Protein 7NCV (pdb70)

B-factor: mean 26.95, std 10.41, range [12.87, 90.5]

Nearest PDB structures (foldseek):
  3uiw-assembly1_A  TM=9.287E-01  e=3.957E-09  Danio rerio
  5kqa-assembly1_A  TM=9.274E-01  e=6.378E-09  Polygonaceae
  5gtx-assembly2_B  TM=9.300E-01  e=1.759E-08  Polygonaceae
  2ht9-assembly1_B  TM=8.956E-01  e=9.685E-09  Homo sapiens
  2e7p-assembly1_B  TM=9.115E-01  e=1.187E-07  Populus tremula x Populus tremuloides

Solvent-accessible surface area: 5650 Å² total

Structure (mmCIF, N/CA/C/O backbone):
data_7NCV
#
_entry.id   7NCV
#
_cell.length_a   45.648
_cell.length_b   45.648
_cell.length_c   104.667
_cell.angle_alpha   90.000
_cell.angle_beta   90.000
_cell.angle_gamma   120.000
#
_symmetry.space_group_name_H-M   'P 32 2 1'
#
loop_
_entity.id
_entity.type
_entity.pdbx_description
1 polymer 'Glutaredoxin, CPYC type'
2 non-polymer 'ACETATE ION'
3 non-polymer 'SODIUM ION'
4 water water
#
loop_
_atom_site.group_PDB
_atom_site.id
_atom_site.type_symbol
_atom_site.label_atom_id
_atom_site.label_alt_id
_atom_site.label_comp_id
_atom_site.label_asym_id
_atom_site.label_entity_id
_atom_site.label_seq_id
_atom_site.pdbx_PDB_ins_code
_atom_site.Cartn_x
_atom_site.Cartn_y
_atom_site.Cartn_z
_atom_site.occupancy
_atom_site.B_iso_or_equiv
_atom_site.auth_seq_id
_atom_site.auth_comp_id
_atom_site.auth_asym_id
_atom_site.auth_atom_id
_atom_site.pdbx_PDB_model_num
ATOM 1 N N . MET A 1 1 ? -9.07157 2.71124 -5.53163 1.000 43.08724 1 MET A N 1
ATOM 2 C CA . MET A 1 1 ? -9.34343 1.72747 -4.46428 1.000 54.52648 1 MET A CA 1
ATOM 3 C C . MET A 1 1 ? -9.84173 2.36453 -3.13533 1.000 67.97849 1 MET A C 1
ATOM 4 O O . MET A 1 1 ? -9.33417 2.07149 -2.05153 1.000 64.04087 1 MET A O 1
ATOM 9 N N . GLY A 1 2 ? -10.86961 3.20520 -3.23281 1.000 44.43594 2 GLY A N 1
ATOM 10 C CA . GLY A 1 2 ? -11.46826 3.86787 -2.08751 1.000 45.24015 2 GLY A CA 1
ATOM 11 C C . GLY A 1 2 ? -12.61119 3.07732 -1.47829 1.000 37.03397 2 GLY A C 1
ATOM 12 O O . GLY A 1 2 ? -12.75437 1.87137 -1.68855 1.000 41.26346 2 GLY A O 1
ATOM 13 N N . LYS A 1 3 ? -13.44239 3.77382 -0.69448 1.000 42.22408 3 LYS A N 1
ATOM 14 C CA . LYS A 1 3 ? -14.47687 3.07243 0.06539 1.000 37.59161 3 LYS A CA 1
ATOM 15 C C . LYS A 1 3 ? -15.57224 2.51293 -0.83817 1.000 36.11168 3 LYS A C 1
ATOM 16 O O . LYS A 1 3 ? -16.06478 1.39765 -0.61205 1.000 32.78177 3 LYS A O 1
ATOM 22 N N . ALA A 1 4 ? -15.99482 3.27541 -1.84651 1.000 36.96603 4 ALA A N 1
ATOM 23 C CA . ALA A 1 4 ? -17.04790 2.76970 -2.71526 1.000 38.85026 4 ALA A CA 1
ATOM 24 C C . ALA A 1 4 ? -16.59913 1.50072 -3.42418 1.000 38.24836 4 ALA A C 1
ATOM 25 O O . ALA A 1 4 ? -17.37482 0.54467 -3.57330 1.000 32.12729 4 ALA A O 1
ATOM 27 N N . GLU A 1 5 ? -15.33543 1.46835 -3.84563 1.000 31.20517 5 GLU A N 1
ATOM 28 C CA . GLU A 1 5 ? -14.79726 0.28932 -4.51439 1.000 38.33976 5 GLU A CA 1
ATOM 29 C C . GLU A 1 5 ? -14.70925 -0.88154 -3.55248 1.000 31.13825 5 GLU A C 1
ATOM 30 O O . GLU A 1 5 ? -14.96325 -2.03499 -3.93634 1.000 27.96571 5 GLU A O 1
ATOM 36 N N . ALA A 1 6 ? -14.30528 -0.61061 -2.29899 1.000 28.23040 6 ALA A N 1
ATOM 37 C CA . ALA A 1 6 ? -14.21427 -1.65394 -1.29557 1.000 24.81837 6 ALA A CA 1
ATOM 38 C C . ALA A 1 6 ? -15.57771 -2.24741 -1.00603 1.000 24.56795 6 ALA A C 1
ATOM 39 O O . ALA A 1 6 ? -15.70618 -3.47551 -0.85108 1.000 24.49377 6 ALA A O 1
ATOM 41 N N . ILE A 1 7 ? -16.61647 -1.40053 -0.90669 1.000 26.56556 7 ILE A N 1
ATOM 42 C CA . ILE A 1 7 ? -17.95900 -1.94127 -0.70325 1.000 24.72133 7 ILE A CA 1
ATOM 43 C C . ILE A 1 7 ? -18.32105 -2.87786 -1.85202 1.000 25.38311 7 ILE A C 1
ATOM 44 O O . ILE A 1 7 ? -18.78576 -4.00995 -1.64376 1.000 26.17535 7 ILE A O 1
ATOM 49 N N . ASN A 1 8 ? -18.05778 -2.43566 -3.08392 1.000 26.80913 8 ASN A N 1
ATOM 50 C CA . ASN A 1 8 ? -18.31929 -3.27619 -4.26359 1.000 28.50251 8 ASN A CA 1
ATOM 51 C C . ASN A 1 8 ? -17.58207 -4.61251 -4.14262 1.000 29.04521 8 ASN A C 1
ATOM 52 O O . ASN A 1 8 ? -18.15941 -5.69042 -4.36526 1.000 26.97100 8 ASN A O 1
ATOM 57 N N . GLU A 1 9 ? -16.29276 -4.55747 -3.81313 1.000 24.02228 9 GLU A N 1
ATOM 58 C CA . GLU A 1 9 ? -15.48923 -5.77620 -3.76125 1.000 23.59010 9 GLU A CA 1
ATOM 59 C C . GLU A 1 9 ? -16.04094 -6.74736 -2.72814 1.000 23.44604 9 GLU A C 1
ATOM 60 O O . GLU A 1 9 ? -16.16499 -7.95664 -2.99519 1.000 22.03576 9 GLU A O 1
ATOM 66 N N . ILE A 1 10 ? -16.32589 -6.24845 -1.51766 1.000 21.42847 10 ILE A N 1
ATOM 67 C CA . ILE A 1 10 ? -16.80904 -7.10635 -0.42782 1.000 20.86370 10 ILE A CA 1
ATOM 68 C C . ILE A 1 10 ? -18.17897 -7.66947 -0.77887 1.000 24.02720 10 ILE A C 1
ATOM 69 O O . ILE A 1 10 ? -18.43444 -8.86564 -0.59152 1.000 21.28948 10 ILE A O 1
ATOM 74 N N . GLN A 1 11 ? -19.07726 -6.83693 -1.30738 1.000 24.50530 11 GLN A N 1
ATOM 75 C CA . GLN A 1 11 ? -20.39174 -7.37905 -1.59772 1.000 22.41986 11 GLN A CA 1
ATOM 76 C C . GLN A 1 11 ? -20.30498 -8.49308 -2.63524 1.000 26.17318 11 GLN A C 1
ATOM 77 O O . GLN A 1 11 ? -20.97031 -9.52658 -2.49743 1.000 24.70664 11 GLN A O 1
ATOM 83 N N . LYS A 1 12 ? -19.47841 -8.30725 -3.68377 1.000 22.79770 12 LYS A N 1
ATOM 84 C CA . LYS A 1 12 ? -19.33411 -9.33451 -4.72165 1.000 23.42094 12 LYS A CA 1
ATOM 85 C C . LYS A 1 12 ? -18.70782 -10.60500 -4.13845 1.000 23.29454 12 LYS A C 1
ATOM 86 O O . LYS A 1 12 ? -19.12894 -11.72670 -4.47164 1.000 23.57457 12 LYS A O 1
ATOM 92 N N . ALA A 1 13 ? -17.68115 -10.45717 -3.28582 1.000 19.50586 13 ALA A N 1
ATOM 93 C CA . ALA A 1 13 ? -17.03500 -11.64631 -2.73829 1.000 20.53731 13 ALA A CA 1
ATOM 94 C C . ALA A 1 13 ? -17.97391 -12.38218 -1.79943 1.000 20.36854 13 ALA A C 1
ATOM 95 O O . ALA A 1 13 ? -17.99892 -13.62535 -1.77483 1.000 21.06177 13 ALA A O 1
ATOM 97 N N . VAL A 1 14 ? -18.73590 -11.63796 -0.97856 1.000 19.19020 14 VAL A N 1
ATOM 98 C CA . VAL A 1 14 ? -19.66986 -12.27669 -0.05521 1.000 19.11775 14 VAL A CA 1
ATOM 99 C C . VAL A 1 14 ? -20.76493 -13.01626 -0.82425 1.000 21.64107 14 VAL A C 1
ATOM 100 O O . VAL A 1 14 ? -21.19764 -14.10515 -0.41808 1.000 22.40541 14 VAL A O 1
ATOM 104 N N . ALA A 1 15 ? -21.24323 -12.43787 -1.93787 1.000 20.56040 15 ALA A N 1
ATOM 105 C CA . ALA A 1 15 ? -22.28685 -13.11455 -2.71186 1.000 22.84552 15 ALA A CA 1
ATOM 106 C C . ALA A 1 15 ? -21.76191 -14.33528 -3.45656 1.000 24.62449 15 ALA A C 1
ATOM 107 O O . ALA A 1 15 ? -22.56795 -15.18614 -3.86586 1.000 32.59601 15 ALA A O 1
ATOM 109 N N . SER A 1 16 ? -20.46957 -14.42077 -3.71447 1.000 19.69691 16 SER A N 1
ATOM 110 C CA . SER A 1 16 ? -19.95451 -15.47798 -4.57987 1.000 21.33017 16 SER A CA 1
ATOM 111 C C . SER A 1 16 ? -19.15371 -16.53979 -3.83955 1.000 19.88898 16 SER A C 1
ATOM 112 O O . SER A 1 16 ? -18.60239 -17.45104 -4.47807 1.000 24.82992 16 SER A O 1
ATOM 115 N N . ASN A 1 17 ? -19.03973 -16.45856 -2.52320 1.000 18.93867 17 ASN A N 1
ATOM 116 C CA . ASN A 1 17 ? -18.31993 -17.45010 -1.71630 1.000 18.65479 17 ASN A CA 1
ATOM 117 C C . ASN A 1 17 ? -19.28235 -18.00428 -0.69895 1.000 18.29335 17 ASN A C 1
ATOM 118 O O . ASN A 1 17 ? -20.01357 -17.24013 -0.05017 1.000 20.40756 17 ASN A O 1
ATOM 123 N N . LYS A 1 18 ? -19.30052 -19.32929 -0.53766 1.000 17.23482 18 LYS A N 1
ATOM 124 C CA . LYS A 1 18 ? -20.18035 -19.87148 0.50208 1.000 17.96069 18 LYS A CA 1
ATOM 125 C C . LYS A 1 18 ? -19.77665 -19.40388 1.89237 1.000 16.31086 18 LYS A C 1
ATOM 126 O O . LYS A 1 18 ? -20.65603 -19.15743 2.72316 1.000 18.11276 18 LYS A O 1
ATOM 132 N N . VAL A 1 19 ? -18.48614 -19.29668 2.15716 1.000 16.26619 19 VAL A N 1
ATOM 133 C CA . VAL A 1 19 ? -17.98078 -18.87261 3.47091 1.000 15.06628 19 VAL A CA 1
ATOM 134 C C . VAL A 1 19 ? -16.78071 -17.97026 3.20310 1.000 16.95665 19 VAL A C 1
ATOM 135 O O . VAL A 1 19 ? -15.88834 -18.36212 2.42048 1.000 17.57824 19 VAL A O 1
ATOM 139 N N . ILE A 1 20 ? -16.78148 -16.76870 3.77352 1.000 15.76610 20 ILE A N 1
ATOM 140 C CA . ILE A 1 20 ? -15.64014 -15.87524 3.58856 1.000 14.42201 20 ILE A CA 1
ATOM 141 C C . ILE A 1 20 ? -15.43143 -15.12949 4.91480 1.000 15.56580 20 ILE A C 1
ATOM 142 O O . ILE A 1 20 ? -16.39210 -14.72155 5.58925 1.000 17.24651 20 ILE A O 1
ATOM 147 N N . VAL A 1 21 ? -14.17473 -14.95374 5.29128 1.000 14.78245 21 VAL A N 1
ATOM 148 C CA . VAL A 1 21 ? -13.78884 -14.29157 6.53455 1.000 14.18921 21 VAL A CA 1
ATOM 149 C C . VAL A 1 21 ? -12.84877 -13.16364 6.14717 1.000 15.43036 21 VAL A C 1
ATOM 150 O O . VAL A 1 21 ? -11.81449 -13.42235 5.50343 1.000 17.40604 21 VAL A O 1
ATOM 154 N N . TYR A 1 22 ? -13.16168 -11.93071 6.55504 1.000 15.02466 22 TYR A N 1
ATOM 155 C CA . TYR A 1 22 ? -12.23495 -10.82065 6.47687 1.000 16.13809 22 TYR A CA 1
ATOM 156 C C . TYR A 1 22 ? -11.46316 -10.78814 7.78246 1.000 16.64245 22 TYR A C 1
ATOM 157 O O . TYR A 1 22 ? -12.06317 -10.87021 8.87002 1.000 17.86012 22 TYR A O 1
ATOM 166 N N . SER A 1 23 ? -10.13412 -10.73184 7.67445 1.000 15.94062 23 SER A N 1
ATOM 167 C CA . SER A 1 23 ? -9.25686 -11.05463 8.80410 1.000 15.44629 23 SER A CA 1
ATOM 168 C C . SER A 1 23 ? -8.00648 -10.19710 8.75282 1.000 19.19468 23 SER A C 1
ATOM 169 O O . SER A 1 23 ? -7.77937 -9.44190 7.79116 1.000 18.02362 23 SER A O 1
ATOM 172 N N . LYS A 1 24 ? -7.20155 -10.27177 9.81464 1.000 18.03545 24 LYS A N 1
ATOM 173 C CA . LYS A 1 24 ? -5.79527 -9.88000 9.74822 1.000 18.98470 24 LYS A CA 1
ATOM 174 C C . LYS A 1 24 ? -4.98240 -11.01752 10.36599 1.000 19.99246 24 LYS A C 1
ATOM 175 O O . LYS A 1 24 ? -5.49955 -11.79085 11.19814 1.000 19.05280 24 LYS A O 1
ATOM 181 N N . THR A 1 25 ? -3.72651 -11.15811 9.91648 1.000 19.18127 25 THR A N 1
ATOM 182 C CA . THR A 1 25 ? -2.87269 -12.27107 10.36901 1.000 19.84259 25 THR A CA 1
ATOM 183 C C . THR A 1 25 ? -2.70784 -12.26857 11.89170 1.000 21.15046 25 THR A C 1
ATOM 184 O O . THR A 1 25 ? -2.86826 -13.31489 12.52992 1.000 20.16763 25 THR A O 1
ATOM 188 N N . TYR A 1 26 ? -2.37964 -11.09534 12.48137 1.000 18.53611 26 TYR A N 1
ATOM 189 C CA . TYR A 1 26 ? -2.12567 -10.96286 13.93810 1.000 16.99770 26 TYR A CA 1
ATOM 190 C C . TYR A 1 26 ? -3.44048 -10.50679 14.55668 1.000 21.01088 26 TYR A C 1
ATOM 191 O O . TYR A 1 26 ? -3.73739 -9.30867 14.64790 1.000 22.30532 26 TYR A O 1
ATOM 200 N N . CYS A 1 27 ? -4.24267 -11.48491 15.00359 1.000 19.42352 27 CYS A N 1
ATOM 201 C CA . CYS A 1 27 ? -5.58613 -11.18242 15.49372 1.000 19.79819 27 CYS A CA 1
ATOM 202 C C . CYS A 1 27 ? -6.13139 -12.41230 16.20488 1.000 19.31757 27 CYS A C 1
ATOM 203 O O . CYS A 1 27 ? -6.53967 -13.38649 15.56283 1.000 19.15186 27 CYS A O 1
ATOM 206 N N . PRO A 1 28 ? -6.14273 -12.43984 17.52910 1.000 18.00685 28 PRO A N 1
ATOM 207 C CA . PRO A 1 28 ? -6.64049 -13.65297 18.19209 1.000 18.31207 28 PRO A CA 1
ATOM 208 C C . PRO A 1 28 ? -8.12041 -13.88780 17.98566 1.000 19.34639 28 PRO A C 1
ATOM 209 O O . PRO A 1 28 ? -8.55463 -15.04550 18.02278 1.000 20.87646 28 PRO A O 1
ATOM 213 N N . TYR A 1 29 ? -8.91599 -12.84169 17.73111 1.000 18.31489 29 TYR A N 1
ATOM 214 C CA . TYR A 1 29 ? -10.31697 -13.11939 17.46075 1.000 17.70439 29 TYR A CA 1
ATOM 215 C C . TYR A 1 29 ? -10.50036 -13.69411 16.05354 1.000 19.16177 29 TYR A C 1
ATOM 216 O O . TYR A 1 29 ? -11.41329 -14.50765 15.83827 1.000 18.17864 29 TYR A O 1
ATOM 225 N N . CYS A 1 30 ? -9.62556 -13.33194 15.11915 1.000 18.24125 30 CYS A N 1
ATOM 226 C CA . CYS A 1 30 ? -9.66052 -13.95005 13.78433 1.000 17.30786 30 CYS A CA 1
ATOM 227 C C . CYS A 1 30 ? -9.32832 -15.42848 13.90371 1.000 18.48645 30 CYS A C 1
ATOM 228 O O . CYS A 1 30 ? -9.97236 -16.28369 13.28037 1.000 17.07023 30 CYS A O 1
ATOM 231 N N . VAL A 1 31 ? -8.34846 -15.76529 14.76079 1.000 17.23547 31 VAL A N 1
ATOM 232 C CA . VAL A 1 31 ? -8.00778 -17.16029 14.96712 1.000 18.53512 31 VAL A CA 1
ATOM 233 C C . VAL A 1 31 ? -9.18852 -17.89901 15.58232 1.000 18.77238 31 VAL A C 1
ATOM 234 O O . VAL A 1 31 ? -9.46813 -19.03673 15.22125 1.000 18.26984 31 VAL A O 1
ATOM 238 N N . LYS A 1 32 ? -9.89334 -17.27949 16.53828 1.000 17.40543 32 LYS A N 1
ATOM 239 C CA . LYS A 1 32 ? -11.05058 -17.94145 17.13212 1.000 19.58412 32 LYS A CA 1
ATOM 240 C C . LYS A 1 32 ? -12.06762 -18.28295 16.05783 1.000 18.86931 32 LYS A C 1
ATOM 241 O O . LYS A 1 32 ? -12.61257 -19.39556 16.05041 1.000 19.14823 32 LYS A O 1
ATOM 247 N N . ALA A 1 33 ? -12.30209 -17.35852 15.11574 1.000 16.35432 33 ALA A N 1
ATOM 248 C CA . ALA A 1 33 ? -13.25351 -17.64632 14.04718 1.000 16.95380 33 ALA A CA 1
ATOM 249 C C . ALA A 1 33 ? -12.74652 -18.73018 13.11882 1.000 17.49534 33 ALA A C 1
ATOM 250 O O . ALA A 1 33 ? -13.51513 -19.61955 12.73900 1.000 17.38029 33 ALA A O 1
ATOM 252 N N . LYS A 1 34 ? -11.46068 -18.66230 12.75921 1.000 16.73324 34 LYS A N 1
ATOM 253 C CA . LYS A 1 34 ? -10.89791 -19.64819 11.84009 1.000 17.01110 34 LYS A CA 1
ATOM 254 C C . LYS A 1 34 ? -10.93610 -21.02345 12.46940 1.000 16.21213 34 LYS A C 1
ATOM 255 O O . LYS A 1 34 ? -11.31281 -22.01183 11.83309 1.000 17.59463 34 LYS A O 1
ATOM 261 N N . ASN A 1 35 ? -10.57095 -21.11590 13.76456 1.000 16.27986 35 ASN A N 1
ATOM 262 C CA . ASN A 1 35 ? -10.53934 -22.41724 14.42237 1.000 16.80352 35 ASN A CA 1
ATOM 263 C C . ASN A 1 35 ? -11.94395 -23.00016 14.48929 1.000 18.07373 35 ASN A C 1
ATOM 264 O O . ASN A 1 35 ? -12.12144 -24.22588 14.35055 1.000 20.16437 35 ASN A O 1
ATOM 269 N N . ALA A 1 36 ? -12.95714 -22.13745 14.69744 1.000 16.98338 36 ALA A N 1
ATOM 270 C CA . ALA A 1 36 ? -14.34146 -22.60134 14.73800 1.000 17.17417 36 ALA A CA 1
ATOM 271 C C . ALA A 1 36 ? -14.76541 -23.19559 13.39485 1.000 16.95991 36 ALA A C 1
ATOM 272 O O . ALA A 1 36 ? -15.30821 -24.32070 13.33631 1.000 18.09018 36 ALA A O 1
ATOM 274 N N . LEU A 1 37 ? -14.52028 -22.45556 12.32270 1.000 16.05228 37 LEU A N 1
ATOM 275 C CA . LEU A 1 37 ? -14.81871 -22.96380 10.98721 1.000 16.06494 37 LEU A CA 1
ATOM 276 C C . LEU A 1 37 ? -14.02427 -24.23242 10.70186 1.000 16.36625 37 LEU A C 1
ATOM 277 O O . LEU A 1 37 ? -14.54308 -25.15189 10.03388 1.000 17.79110 37 LEU A O 1
ATOM 282 N N . ASN A 1 38 ? -12.76174 -24.28195 11.13521 1.000 15.95993 38 ASN A N 1
ATOM 283 C CA . ASN A 1 38 ? -11.89424 -25.44171 10.84866 1.000 17.31642 38 ASN A CA 1
ATOM 284 C C . ASN A 1 38 ? -12.39403 -26.71714 11.52133 1.000 18.91582 38 ASN A C 1
ATOM 285 O O . ASN A 1 38 ? -11.95682 -27.82231 11.14382 1.000 21.34341 38 ASN A O 1
ATOM 290 N N . GLN A 1 39 ? -13.29383 -26.61378 12.52168 1.000 17.46877 39 GLN A N 1
ATOM 291 C CA . GLN A 1 39 ? -13.89947 -27.82343 13.06769 1.000 19.55496 39 GLN A CA 1
ATOM 292 C C . GLN A 1 39 ? -14.74576 -28.55648 12.03423 1.000 20.46595 39 GLN A C 1
ATOM 293 O O . GLN A 1 39 ? -14.97670 -29.78177 12.18773 1.000 24.05999 39 GLN A O 1
ATOM 299 N N . PHE A 1 40 ? -15.20800 -27.84349 10.99769 1.000 19.10931 40 PHE A N 1
ATOM 300 C CA . PHE A 1 40 ? -16.12501 -28.39460 10.01104 1.000 19.44697 40 PHE A CA 1
ATOM 301 C C . PHE A 1 40 ? -15.59510 -28.38228 8.59530 1.000 19.36280 40 PHE A C 1
ATOM 302 O O . PHE A 1 40 ? -15.87474 -29.33851 7.87117 1.000 21.37131 40 PHE A O 1
ATOM 310 N N . ILE A 1 41 ? -14.88192 -27.32849 8.17472 1.000 17.91253 41 ILE A N 1
ATOM 311 C CA . ILE A 1 41 ? -14.53596 -27.15920 6.76148 1.000 15.71202 41 ILE A CA 1
ATOM 312 C C . ILE A 1 41 ? -13.11797 -26.63370 6.64868 1.000 17.38080 41 ILE A C 1
ATOM 313 O O . ILE A 1 41 ? -12.81323 -25.74398 5.81929 1.000 17.26670 41 ILE A O 1
ATOM 318 N N . ALA A 1 42 ? -12.20882 -27.19903 7.43793 1.000 19.58389 42 ALA A N 1
ATOM 319 C CA . ALA A 1 42 ? -10.82183 -26.76957 7.34706 1.000 17.76575 42 ALA A CA 1
ATOM 320 C C . ALA A 1 42 ? -10.33112 -26.85006 5.90844 1.000 16.47578 42 ALA A C 1
ATOM 321 O O . ALA A 1 42 ? -10.54687 -27.86017 5.22713 1.000 18.76915 42 ALA A O 1
ATOM 323 N N . GLY A 1 43 ? -9.60015 -25.81824 5.52854 1.000 17.07189 43 GLY A N 1
ATOM 324 C CA . GLY A 1 43 ? -9.00261 -25.76874 4.17364 1.000 16.59685 43 GLY A CA 1
ATOM 325 C C . GLY A 1 43 ? -9.95928 -25.48772 3.03961 1.000 17.95682 43 GLY A C 1
ATOM 326 O O . GLY A 1 43 ? -9.51182 -25.60433 1.89807 1.000 18.50674 43 GLY A O 1
ATOM 327 N N A LYS A 1 44 ? -11.22296 -25.12815 3.27025 0.500 21.59478 44 LYS A N 1
ATOM 328 N N B LYS A 1 44 ? -11.23974 -25.21378 3.34507 0.500 15.83914 44 LYS A N 1
ATOM 329 C CA A LYS A 1 44 ? -12.1760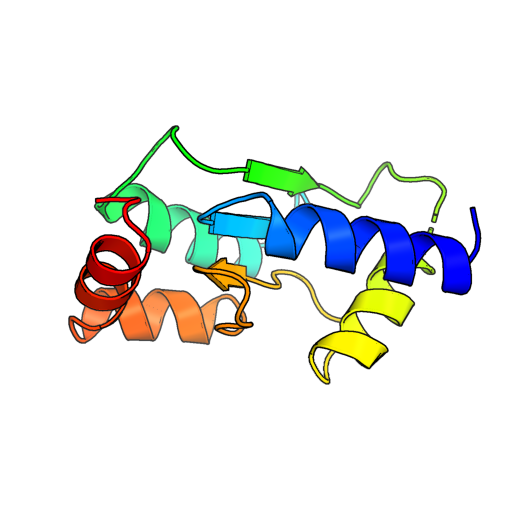1 -25.08366 2.15521 0.500 15.99621 44 LYS A CA 1
ATOM 330 C CA B LYS A 1 44 ? -12.30812 -25.07391 2.35229 0.500 21.39178 44 LYS A CA 1
ATOM 331 C C A LYS A 1 44 ? -12.73986 -23.70859 1.86817 0.500 21.86725 44 LYS A C 1
ATOM 332 C C B LYS A 1 44 ? -13.09776 -23.80736 2.63868 0.500 17.66111 44 LYS A C 1
ATOM 333 O O A LYS A 1 44 ? -13.52363 -23.58915 0.92249 0.500 23.33723 44 LYS A O 1
ATOM 334 O O B LYS A 1 44 ? -14.31236 -23.83912 2.82557 0.500 22.89954 44 LYS A O 1
ATOM 345 N N . TYR A 1 45 ? -12.40367 -22.67994 2.66080 1.000 19.43455 45 TYR A N 1
ATOM 346 C CA . TYR A 1 45 ? -13.11450 -21.41035 2.61174 1.000 20.82100 45 TYR A CA 1
ATOM 347 C C . TYR A 1 45 ? -12.12091 -20.29113 2.44429 1.000 21.86476 45 TYR A C 1
ATOM 348 O O . TYR A 1 45 ? -10.95195 -20.38926 2.84783 1.000 26.95813 45 TYR A O 1
ATOM 357 N N . THR A 1 46 ? -12.65870 -19.15195 2.04394 1.000 20.62040 46 THR A N 1
ATOM 358 C CA . THR A 1 46 ? -11.85377 -17.98214 1.72921 1.000 17.97579 46 THR A CA 1
ATOM 359 C C . THR A 1 46 ? -11.57810 -17.14065 2.96898 1.000 16.86782 46 THR A C 1
ATOM 360 O O . THR A 1 46 ? -12.50148 -16.79706 3.71505 1.000 17.71148 46 THR A O 1
ATOM 364 N N . VAL A 1 47 ? -10.30872 -16.79625 3.18054 1.000 17.23016 47 VAL A N 1
ATOM 365 C CA . VAL A 1 47 ? -9.89364 -15.75328 4.11125 1.000 16.67977 47 VAL A CA 1
ATOM 366 C C . VAL A 1 47 ? -9.22619 -14.63594 3.34601 1.000 16.73978 47 VAL A C 1
ATOM 367 O O . VAL A 1 47 ? -8.35830 -14.89342 2.51470 1.000 18.56190 47 VAL A O 1
ATOM 371 N N . VAL A 1 48 ? -9.65337 -13.39170 3.59470 1.000 16.15262 48 VAL A N 1
ATOM 372 C CA . VAL A 1 48 ? -9.04142 -12.20264 3.00025 1.000 17.13494 48 VAL A CA 1
ATOM 373 C C . VAL A 1 48 ? -8.29713 -11.51809 4.14698 1.000 17.72051 48 VAL A C 1
ATOM 374 O O . VAL A 1 48 ? -8.92655 -10.92108 5.03536 1.000 16.82318 48 VAL A O 1
ATOM 378 N N . GLU A 1 49 ? -6.97074 -11.58040 4.14225 1.000 16.82774 49 GLU A N 1
ATOM 379 C CA . GLU A 1 49 ? -6.19642 -10.87959 5.16671 1.000 18.33189 49 GLU A CA 1
ATOM 380 C C . GLU A 1 49 ? -5.96775 -9.44726 4.74389 1.000 17.82408 49 GLU A C 1
ATOM 381 O O . GLU A 1 49 ? -5.57996 -9.17978 3.59316 1.000 19.91518 49 GLU A O 1
ATOM 387 N N . LEU A 1 50 ? -6.17365 -8.51019 5.66671 1.000 17.60120 50 LEU A N 1
ATOM 388 C CA . LEU A 1 50 ? -6.20586 -7.09950 5.31927 1.000 17.92691 50 LEU A CA 1
ATOM 389 C C . LEU A 1 50 ? -4.95044 -6.30138 5.69327 1.000 21.00309 50 LEU A C 1
ATOM 390 O O . LEU A 1 50 ? -4.80775 -5.16036 5.20726 1.000 21.11890 50 LEU A O 1
ATOM 395 N N . GLU A 1 51 ? -4.04656 -6.83382 6.54867 1.000 19.90682 51 GLU A N 1
ATOM 396 C CA . GLU A 1 51 ? -3.00268 -5.96729 7.08454 1.000 21.51265 51 GLU A CA 1
ATOM 397 C C . GLU A 1 51 ? -2.01675 -5.46947 6.03108 1.000 23.41924 51 GLU A C 1
ATOM 398 O O . GLU A 1 51 ? -1.41692 -4.41289 6.23459 1.000 26.22056 51 GLU A O 1
ATOM 404 N N . ASN A 1 52 ? -1.84926 -6.17289 4.89265 1.000 20.94103 52 ASN A N 1
ATOM 405 C CA . ASN A 1 52 ? -0.95801 -5.69718 3.84197 1.000 23.18254 52 ASN A CA 1
ATOM 406 C C . ASN A 1 52 ? -1.73368 -5.12705 2.66862 1.000 23.93673 52 ASN A C 1
ATOM 407 O O . ASN A 1 52 ? -1.13545 -4.90459 1.61361 1.000 25.10996 52 ASN A O 1
ATOM 412 N N . ARG A 1 53 ? -3.03004 -4.8525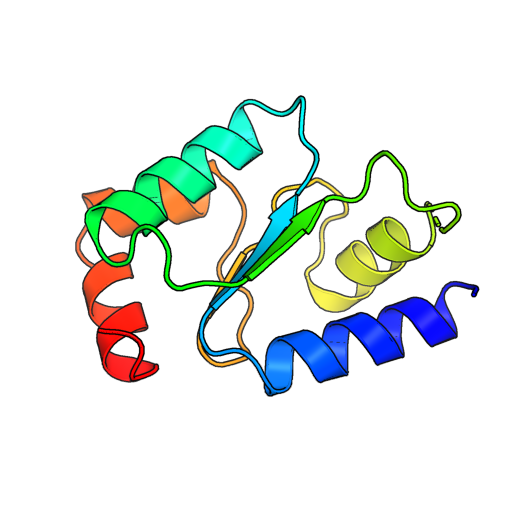0 2.83960 1.000 21.74666 53 ARG A N 1
ATOM 413 C CA . ARG A 1 53 ? -3.79759 -4.17743 1.79015 1.000 21.21337 53 ARG A CA 1
ATOM 414 C C . ARG A 1 53 ? -3.56510 -2.68849 1.89631 1.000 26.81725 53 ARG A C 1
ATOM 415 O O . ARG A 1 53 ? -3.70884 -2.10224 2.97301 1.000 28.21371 53 ARG A O 1
ATOM 423 N N . ALA A 1 54 ? -3.20131 -2.07777 0.77906 1.000 24.04485 54 ALA A N 1
ATOM 424 C CA . ALA A 1 54 ? -2.99191 -0.63500 0.75490 1.000 26.79874 54 ALA A CA 1
ATOM 425 C C . ALA A 1 54 ? -4.27695 0.09804 1.07559 1.000 29.16827 54 ALA A C 1
ATOM 426 O O . ALA A 1 54 ? -4.23274 1.23894 1.56694 1.000 32.10284 54 ALA A O 1
ATOM 428 N N . ASP A 1 55 ? -5.40906 -0.55708 0.84601 1.000 27.28722 55 ASP A N 1
ATOM 429 C CA . ASP A 1 55 ? -6.74339 0.01234 1.04472 1.000 27.04013 55 ASP A CA 1
ATOM 430 C C . ASP A 1 55 ? -7.40626 -0.61858 2.29642 1.000 26.67295 55 ASP A C 1
ATOM 431 O O . ASP A 1 55 ? -8.62534 -0.69266 2.38836 1.000 28.35290 55 ASP A O 1
ATOM 443 N N . ASP A 1 57 ? -7.86537 0.51191 5.31870 1.000 30.47808 57 ASP A N 1
ATOM 444 C CA . ASP A 1 57 ? -8.80005 1.43259 5.94866 1.000 31.34367 57 ASP A CA 1
ATOM 445 C C . ASP A 1 57 ? -10.12675 1.48531 5.22054 1.000 29.32189 57 ASP A C 1
ATOM 446 O O . ASP A 1 57 ? -11.19300 1.42806 5.84860 1.000 32.51038 57 ASP A O 1
ATOM 451 N N . ALA A 1 58 ? -10.09258 1.60842 3.88123 1.000 26.70955 58 ALA A N 1
ATOM 452 C CA . ALA A 1 58 ? -11.34901 1.61337 3.12660 1.000 28.30809 58 ALA A CA 1
ATOM 453 C C . ALA A 1 58 ? -12.10091 0.29214 3.25326 1.000 24.44485 58 ALA A C 1
ATOM 454 O O . ALA A 1 58 ? -13.34280 0.27258 3.26742 1.000 28.93883 58 ALA A O 1
ATOM 456 N N . MET A 1 59 ? -11.37081 -0.83286 3.25130 1.000 23.75765 59 MET A N 1
ATOM 457 C CA . MET A 1 59 ? -11.98553 -2.13538 3.44325 1.000 22.70803 59 MET A CA 1
ATOM 458 C C . MET A 1 59 ? -12.66239 -2.25619 4.80288 1.000 23.86154 59 MET A C 1
ATOM 459 O O . MET A 1 59 ? -13.78058 -2.77487 4.89391 1.000 23.07766 59 MET A O 1
ATOM 464 N N . GLN A 1 60 ? -12.02527 -1.75407 5.86309 1.000 24.92035 60 GLN A N 1
ATOM 465 C CA . GLN A 1 60 ? -12.65913 -1.82461 7.18032 1.000 26.28237 60 GLN A CA 1
ATOM 466 C C . GLN A 1 60 ? -13.82043 -0.82902 7.29594 1.000 25.37607 60 GLN A C 1
ATOM 467 O O . GLN A 1 60 ? -14.88983 -1.17733 7.82689 1.000 26.94770 60 GLN A O 1
ATOM 473 N N . ASP A 1 61 ? -13.68433 0.34361 6.68056 1.000 28.20376 61 ASP A N 1
ATOM 474 C CA . ASP A 1 61 ? -14.81377 1.25772 6.55581 1.000 31.58596 61 ASP A CA 1
ATOM 475 C C . ASP A 1 61 ? -15.95825 0.60575 5.79094 1.000 34.58477 61 ASP A C 1
ATOM 476 O O . ASP A 1 61 ? -17.13267 0.77967 6.13514 1.000 31.02416 61 ASP A O 1
ATOM 481 N N . ALA A 1 62 ? -15.64448 -0.10695 4.71276 1.000 25.73979 62 ALA A N 1
ATOM 482 C CA . ALA A 1 62 ? -16.70676 -0.82122 4.00386 1.000 29.86803 62 ALA A CA 1
ATOM 483 C C . ALA A 1 62 ? -17.36716 -1.88701 4.89074 1.000 28.64115 62 ALA A C 1
ATOM 484 O O . ALA A 1 62 ? -18.59404 -2.06711 4.85130 1.000 27.02684 62 ALA A O 1
ATOM 486 N N . LEU A 1 63 ? -16.56671 -2.65524 5.64817 1.000 25.27158 63 LEU A N 1
ATOM 487 C CA . LEU A 1 63 ? -17.14760 -3.63453 6.56421 1.000 24.70769 63 LEU A CA 1
ATOM 488 C C . LEU A 1 63 ? -18.07898 -2.98676 7.58719 1.000 26.42272 63 LEU A C 1
ATOM 489 O O . LEU A 1 63 ? -19.10009 -3.57481 7.96274 1.000 27.06379 63 LEU A O 1
ATOM 494 N N . LEU A 1 64 ? -17.72848 -1.80307 8.07741 1.000 25.98197 64 LEU A N 1
ATOM 495 C CA . LEU A 1 64 ? -18.63758 -1.08678 8.97413 1.000 27.92693 64 LEU A CA 1
ATOM 496 C C . LEU A 1 64 ? -19.97960 -0.80586 8.29127 1.000 31.39359 64 LEU A C 1
ATOM 497 O O . LEU A 1 64 ? -21.06051 -1.00375 8.87784 1.000 31.57823 64 LEU A O 1
ATOM 502 N N . ASP A 1 65 ? -19.93260 -0.31046 7.05157 1.000 32.96684 65 ASP A N 1
ATOM 503 C CA . ASP A 1 65 ? -21.17202 -0.00187 6.36041 1.000 32.22863 65 ASP A CA 1
ATOM 504 C C . ASP A 1 65 ? -22.00769 -1.24792 6.14989 1.000 34.18978 65 ASP A C 1
ATOM 505 O O . ASP A 1 65 ? -23.23326 -1.20379 6.27417 1.000 34.64382 65 ASP A O 1
ATOM 510 N N . ILE A 1 66 ? -21.35882 -2.37135 5.83137 1.000 28.30504 66 ILE A N 1
ATOM 511 C CA . ILE A 1 66 ? -22.07710 -3.58007 5.45049 1.000 26.47709 66 ILE A CA 1
ATOM 512 C C . ILE A 1 66 ? -22.57668 -4.32911 6.66695 1.000 29.18561 66 ILE A C 1
ATOM 513 O O . ILE A 1 66 ? -23.66784 -4.90417 6.61739 1.000 31.51307 66 ILE A O 1
ATOM 518 N N . THR A 1 67 ? -21.77937 -4.38388 7.76784 1.000 25.16810 67 THR A N 1
ATOM 519 C CA . THR A 1 67 ? -22.06303 -5.29473 8.87871 1.000 27.84042 67 THR A CA 1
ATOM 520 C C . THR A 1 67 ? -22.41562 -4.59399 10.17210 1.000 30.47378 67 THR A C 1
ATOM 521 O O . THR A 1 67 ? -22.88162 -5.26132 11.10478 1.000 31.84792 67 THR A O 1
ATOM 525 N N . GLY A 1 68 ? -22.10110 -3.30400 10.28747 1.000 26.52641 68 GLY A N 1
ATOM 526 C CA . GLY A 1 68 ? -22.31984 -2.56675 11.51906 1.000 30.80973 68 GLY A CA 1
ATOM 527 C C . GLY A 1 68 ? -21.09651 -2.38216 12.38088 1.000 31.23978 68 GLY A C 1
ATOM 528 O O . GLY A 1 68 ? -21.16055 -1.65165 13.38331 1.000 34.77641 68 GLY A O 1
ATOM 529 N N . GLY A 1 69 ? -20.02211 -3.09477 12.10001 1.000 29.37737 69 GLY A N 1
ATOM 530 C CA . GLY A 1 69 ? -18.80764 -2.94701 12.86203 1.000 30.41257 69 GLY A CA 1
ATOM 531 C C . GLY A 1 69 ? -17.60638 -3.03966 11.95294 1.000 31.65529 69 GLY A C 1
ATOM 532 O O . GLY A 1 69 ? -17.64703 -3.66442 10.89101 1.000 27.06853 69 GLY A O 1
ATOM 533 N N . ARG A 1 70 ? -16.52792 -2.41097 12.40449 1.000 29.14243 70 ARG A N 1
ATOM 534 C CA . ARG A 1 70 ? -15.28791 -2.25815 11.66562 1.000 30.18831 70 ARG A CA 1
ATOM 535 C C . ARG A 1 70 ? -14.25373 -3.34421 11.95809 1.000 24.04715 70 ARG A C 1
ATOM 536 O O . ARG A 1 70 ? -13.40373 -3.63311 11.09334 1.000 27.67877 70 ARG A O 1
ATOM 544 N N . SER A 1 71 ? -14.32347 -3.99165 13.11642 1.000 25.62152 71 SER A N 1
ATOM 545 C CA . SER A 1 71 ? -13.25254 -4.86959 13.53343 1.000 23.33253 71 SER A CA 1
ATOM 546 C C . SER A 1 71 ? -13.20430 -6.16200 12.72060 1.000 22.86705 71 SER A C 1
ATOM 547 O O . SER A 1 71 ? -14.23447 -6.71774 12.29514 1.000 25.57418 71 SER A O 1
ATOM 550 N N . VAL A 1 72 ? -11.98073 -6.65510 12.51820 1.000 23.06509 72 VAL A N 1
ATOM 551 C CA . VAL A 1 72 ? -11.84887 -8.03156 12.04471 1.000 19.58831 72 VAL A CA 1
ATOM 552 C C . VAL A 1 72 ? -11.91159 -8.97084 13.26040 1.000 18.98281 72 VAL A C 1
ATOM 553 O O . VAL A 1 72 ? -11.50115 -8.58607 14.38696 1.000 21.43058 72 VAL A O 1
ATOM 557 N N . PRO A 1 73 ? -12.38172 -10.20301 13.10159 1.000 17.13250 73 PRO A N 1
ATOM 558 C CA . PRO A 1 73 ? -12.86440 -10.77485 11.84531 1.000 17.37267 73 PRO A CA 1
ATOM 559 C C . PRO A 1 73 ? -14.30100 -10.40597 11.54638 1.000 16.20988 73 PRO A C 1
ATOM 560 O O . PRO A 1 73 ? -15.09702 -10.04107 12.44588 1.000 18.24354 73 PRO A O 1
ATOM 564 N N A ARG A 1 74 ? -14.66610 -10.54159 10.27688 0.500 19.55494 74 ARG A N 1
ATOM 565 N N B ARG A 1 74 ? -14.61862 -10.45671 10.27148 0.500 13.75485 74 ARG A N 1
ATOM 566 C CA A ARG A 1 74 ? -16.05932 -10.38950 9.80692 0.500 13.93437 74 ARG A CA 1
ATOM 567 C CA B ARG A 1 74 ? -16.01511 -10.40604 9.81019 0.500 26.05955 74 ARG A CA 1
ATOM 568 C C A ARG A 1 74 ? -16.38496 -11.61848 8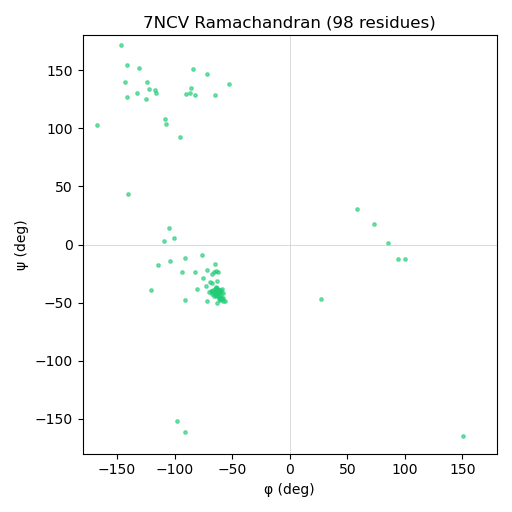.97643 0.500 16.01659 74 ARG A C 1
ATOM 569 C C B ARG A 1 74 ? -16.29538 -11.67516 9.02179 0.500 22.11252 74 ARG A C 1
ATOM 570 O O A ARG A 1 74 ? -15.80257 -11.82359 7.90694 0.500 28.13903 74 ARG A O 1
ATOM 571 O O B ARG A 1 74 ? -15.64113 -11.93476 8.00181 0.500 12.87388 74 ARG A O 1
ATOM 586 N N . VAL A 1 75 ? -17.22717 -12.49070 9.51833 1.000 16.80968 75 VAL A N 1
ATOM 587 C CA . VAL A 1 75 ? -17.51600 -13.80324 8.93796 1.000 15.96249 75 VAL A CA 1
ATOM 588 C C . VAL A 1 75 ? -18.85230 -13.75619 8.22733 1.000 17.30187 75 VAL A C 1
ATOM 589 O O . VAL A 1 75 ? -19.86389 -13.28751 8.79891 1.000 18.33179 75 VAL A O 1
ATOM 593 N N . PHE A 1 76 ? -18.86646 -14.25385 6.98392 1.000 17.11734 76 PHE A N 1
ATOM 594 C CA . PHE A 1 76 ? -20.10037 -14.35524 6.20279 1.000 16.97501 76 PHE A CA 1
ATOM 595 C C . PHE A 1 76 ? -20.31878 -15.78602 5.74891 1.000 17.13667 76 PHE A C 1
ATOM 596 O O . PHE A 1 76 ? -19.36272 -16.47104 5.35326 1.000 16.41979 76 PHE A O 1
ATOM 604 N N . ILE A 1 77 ? -21.57826 -16.24305 5.78864 1.000 16.82328 77 ILE A N 1
ATOM 605 C CA . ILE A 1 77 ? -21.93510 -17.56785 5.29913 1.000 18.49100 77 ILE A CA 1
ATOM 606 C C . ILE A 1 77 ? -23.16599 -17.42442 4.42278 1.000 18.13687 77 ILE A C 1
ATOM 607 O O . ILE A 1 77 ? -24.13869 -16.77445 4.83574 1.000 19.38855 77 ILE A O 1
ATOM 612 N N . ASN A 1 78 ? -23.12207 -18.00598 3.21218 1.000 19.05897 78 ASN A N 1
ATOM 613 C CA . ASN A 1 78 ? -24.31213 -18.00459 2.32054 1.000 20.39166 78 ASN A CA 1
ATOM 614 C C . ASN A 1 78 ? -24.77646 -16.57107 2.01812 1.000 20.70979 78 ASN A C 1
ATOM 615 O O . ASN A 1 78 ? -25.98283 -16.31129 1.85525 1.000 25.31716 78 ASN A O 1
ATOM 620 N N . GLY A 1 79 ? -23.83417 -15.63461 1.99496 1.000 19.64461 79 GLY A N 1
ATOM 621 C CA . GLY A 1 79 ? -24.09304 -14.24313 1.62753 1.000 22.55053 79 GLY A CA 1
ATOM 622 C C . GLY A 1 79 ? -24.57810 -13.38349 2.77841 1.000 24.26020 79 GLY A C 1
ATOM 623 O O . GLY A 1 79 ? -24.88907 -12.19533 2.55703 1.000 26.96997 79 GLY A O 1
ATOM 624 N N . LYS A 1 80 ? -24.69199 -13.94938 3.98143 1.000 20.39282 80 LYS A N 1
ATOM 625 C CA . LYS A 1 80 ? -25.25198 -13.26818 5.14605 1.000 22.99641 80 LYS A CA 1
ATOM 626 C C . LYS A 1 80 ? -24.17992 -13.13141 6.22648 1.000 23.37968 80 LYS A C 1
ATOM 627 O O . LYS A 1 80 ? -23.49203 -14.10690 6.57380 1.000 21.44575 80 LYS A O 1
ATOM 633 N N . PHE A 1 81 ? -24.07009 -11.93019 6.78177 1.000 22.07624 81 PHE A N 1
ATOM 634 C CA . PHE A 1 81 ? -23.12219 -11.72256 7.85386 1.000 21.19593 81 PHE A CA 1
ATOM 635 C C . PHE A 1 81 ? -23.49769 -12.54537 9.09240 1.000 23.62188 81 PHE A C 1
ATOM 636 O O . PHE A 1 81 ? -24.63405 -12.46527 9.59747 1.000 25.32466 81 PHE A O 1
ATOM 644 N N . LEU A 1 82 ? -22.53145 -13.30906 9.61017 1.000 20.35054 82 LEU A N 1
ATOM 645 C CA . LEU A 1 82 ? -22.72948 -14.08175 10.83721 1.000 20.08982 82 LEU A CA 1
ATOM 646 C C . LEU A 1 82 ? -22.32205 -13.29871 12.07574 1.000 26.98339 82 LEU A C 1
ATOM 647 O O . LEU A 1 82 ? -23.06612 -13.27491 13.07436 1.000 26.47156 82 LEU A O 1
ATOM 652 N N . GLY A 1 83 ? -21.15040 -12.69004 12.05606 1.000 19.40773 83 GLY A N 1
ATOM 653 C CA . GLY A 1 83 ? -20.60452 -12.05408 13.26943 1.000 18.45591 83 GLY A CA 1
ATOM 654 C C . GLY A 1 83 ? -19.08740 -12.06670 13.26878 1.000 16.41715 83 GLY A C 1
ATOM 655 O O . GLY A 1 83 ? -18.44847 -12.26781 12.22266 1.000 19.68872 83 GLY A O 1
ATOM 656 N N . GLY A 1 84 ? -18.53989 -11.81209 14.43235 1.000 19.46171 84 GLY A N 1
ATOM 657 C CA . GLY A 1 84 ? -17.11214 -11.84550 14.64074 1.000 20.72641 84 GLY A CA 1
ATOM 658 C C . GLY A 1 84 ? -16.61631 -13.13883 15.24258 1.000 19.29269 84 GLY A C 1
ATOM 659 O O . GLY A 1 84 ? -17.21680 -14.21019 15.07031 1.000 18.76111 84 GLY A O 1
ATOM 660 N N . GLY A 1 85 ? -15.49831 -13.03995 15.96910 1.000 17.85828 85 GLY A N 1
ATOM 661 C CA . GLY A 1 85 ? -14.84231 -14.25534 16.43716 1.000 19.95246 85 GLY A CA 1
ATOM 662 C C . GLY A 1 85 ? -15.61070 -14.93616 17.54859 1.000 21.27101 85 GLY A C 1
ATOM 663 O O . GLY A 1 85 ? -15.86570 -16.15129 17.49693 1.000 19.69282 85 GLY A O 1
ATOM 664 N N . ASP A 1 86 ? -16.02254 -14.16912 18.56397 1.000 21.55985 86 ASP A N 1
ATOM 665 C CA . ASP A 1 86 ? -16.85571 -14.77157 19.60101 1.000 21.40468 86 ASP A CA 1
ATOM 666 C C . ASP A 1 86 ? -18.14729 -15.31842 19.02441 1.000 24.10271 86 ASP A C 1
ATOM 667 O O . ASP A 1 86 ? -18.60144 -16.39631 19.43248 1.000 21.40268 86 ASP A O 1
ATOM 672 N N . ASP A 1 87 ? -18.77553 -14.58911 18.07589 1.000 19.52525 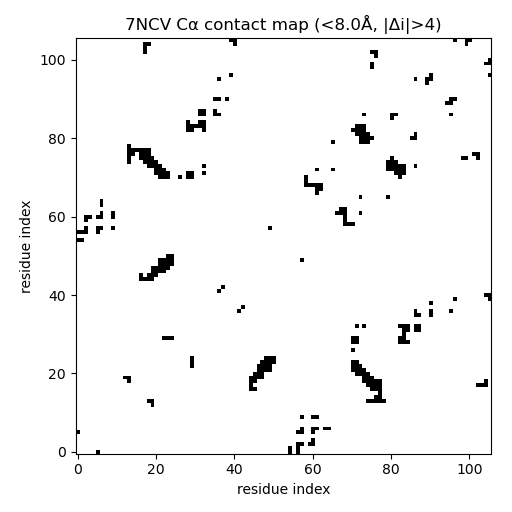87 ASP A N 1
ATOM 673 C CA . ASP A 1 87 ? -20.02815 -15.07712 17.51226 1.000 18.85093 87 ASP A CA 1
ATOM 674 C C . ASP A 1 87 ? -19.80154 -16.41527 16.80631 1.000 19.73195 87 ASP A C 1
ATOM 675 O O . ASP A 1 87 ? -20.65602 -17.31359 16.85995 1.000 20.14798 87 ASP A O 1
ATOM 680 N N . THR A 1 88 ? -18.72784 -16.50665 16.01541 1.000 17.69721 88 THR A N 1
ATOM 681 C CA . THR A 1 88 ? -18.50608 -17.71866 15.24264 1.000 18.44933 88 THR A CA 1
ATOM 682 C C . THR A 1 88 ? -18.19155 -18.88932 16.15371 1.000 18.53992 88 THR A C 1
ATOM 683 O O . THR A 1 88 ? -18.71095 -20.01197 15.94320 1.000 18.22818 88 THR A O 1
ATOM 687 N N . ALA A 1 89 ? -17.37923 -18.65857 17.19680 1.000 18.15830 89 ALA A N 1
ATOM 688 C CA . ALA A 1 89 ? -17.11490 -19.72544 18.16510 1.000 18.33111 89 ALA A CA 1
ATOM 689 C C . ALA A 1 89 ? -18.38332 -20.14325 18.90010 1.000 19.35167 89 ALA A C 1
ATOM 690 O O . ALA A 1 89 ? -18.59156 -21.34295 19.14353 1.000 20.49678 89 ALA A O 1
ATOM 692 N N . ALA A 1 90 ? -19.24132 -19.17623 19.26681 1.000 19.33223 90 ALA A N 1
ATOM 693 C CA . ALA A 1 90 ? -20.49601 -19.54721 19.93363 1.000 20.93338 90 ALA A CA 1
ATOM 694 C C . ALA A 1 90 ? -21.34609 -20.41022 19.00867 1.000 22.29827 90 ALA A C 1
ATOM 695 O O . ALA A 1 90 ? -21.93960 -21.42362 19.43990 1.000 22.49541 90 ALA A O 1
ATOM 697 N N . ALA A 1 91 ? -21.40523 -20.04685 17.72734 1.000 18.74631 91 ALA A N 1
ATOM 698 C CA . ALA A 1 91 ? -22.19488 -20.86191 16.82127 1.000 18.14178 91 ALA A CA 1
ATOM 699 C C . ALA A 1 91 ? -21.57047 -22.25543 16.62562 1.000 18.41212 91 ALA A C 1
ATOM 700 O O . ALA A 1 91 ? -22.32069 -23.24333 16.46908 1.000 20.41138 91 ALA A O 1
ATOM 702 N N . ALA A 1 92 ? -20.23270 -22.36486 16.66384 1.000 17.48088 92 ALA A N 1
ATOM 703 C CA . ALA A 1 92 ? -19.63468 -23.70135 16.62682 1.000 16.49872 92 ALA A CA 1
ATOM 704 C C . ALA A 1 92 ? -20.08786 -24.52774 17.82576 1.000 19.94185 92 ALA A C 1
ATOM 705 O O . ALA A 1 92 ? -20.47166 -25.71018 17.66496 1.000 22.57645 92 ALA A O 1
ATOM 707 N N . SER A 1 93 ? -20.07041 -23.91085 19.02952 1.000 19.76821 93 SER A N 1
ATOM 708 C CA . SER A 1 93 ? -20.37260 -24.61103 20.27319 1.000 20.94345 93 SER A CA 1
ATOM 709 C C . SER A 1 93 ? -21.83966 -25.01157 20.38699 1.000 22.67361 93 SER A C 1
ATOM 710 O O . SER A 1 93 ? -22.16568 -25.96307 21.12237 1.000 22.43510 93 SER A O 1
ATOM 713 N N . ASN A 1 94 ? -22.76295 -24.22206 19.81422 1.000 19.75597 94 ASN A N 1
ATOM 714 C CA . ASN A 1 94 ? -24.18334 -24.43714 20.0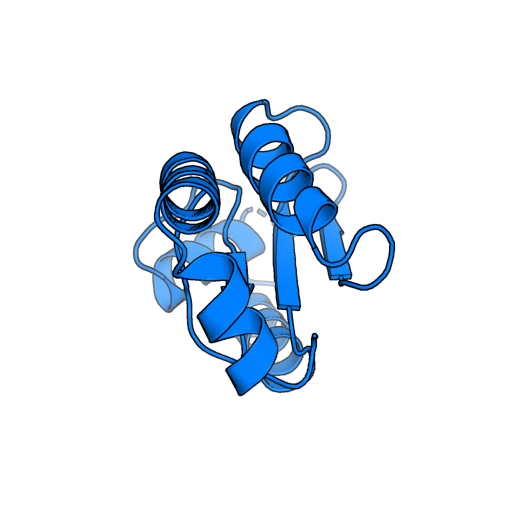4658 1.000 19.58133 94 ASN A CA 1
ATOM 715 C C . ASN A 1 94 ? -24.87784 -25.17912 18.91242 1.000 19.79778 94 ASN A C 1
ATOM 716 O O . ASN A 1 94 ? -26.09374 -25.40086 19.02814 1.000 20.87704 94 ASN A O 1
ATOM 721 N N . GLY A 1 95 ? -24.12399 -25.65892 17.89607 1.000 20.76422 95 GLY A N 1
ATOM 722 C CA . GLY A 1 95 ? -24.72018 -26.49892 16.87421 1.000 21.06624 95 GLY A CA 1
ATOM 723 C C . GLY A 1 95 ? -25.16888 -25.72941 15.66518 1.000 22.63344 95 GLY A C 1
ATOM 724 O O . GLY A 1 95 ? -25.46154 -26.34534 14.61342 1.000 22.19110 95 GLY A O 1
ATOM 725 N N . THR A 1 96 ? -25.22837 -24.40134 15.74404 1.000 19.31047 96 THR A N 1
ATOM 726 C CA . THR A 1 96 ? -25.75646 -23.67161 14.59267 1.000 18.64296 96 THR A CA 1
ATOM 727 C C . THR A 1 96 ? -24.73393 -23.44337 13.49215 1.000 19.57534 96 THR A C 1
ATOM 728 O O . THR A 1 96 ? -25.18374 -23.27414 12.34719 1.000 20.18166 96 THR A O 1
ATOM 732 N N . LEU A 1 97 ? -23.41982 -23.44429 13.78929 1.000 17.91814 97 LEU A N 1
ATOM 733 C CA . LEU A 1 97 ? -22.43770 -23.23709 12.72179 1.000 17.15842 97 LEU A CA 1
ATOM 734 C C . LEU A 1 97 ? -22.51416 -24.37955 11.74844 1.000 18.46464 97 LEU A C 1
ATOM 735 O O . LEU A 1 97 ? -22.57656 -24.15407 10.53190 1.000 19.05776 97 LEU A O 1
ATOM 740 N N . GLU A 1 98 ? -22.60002 -25.60328 12.25862 1.000 18.85377 98 GLU A N 1
ATOM 741 C CA . GLU A 1 98 ? -22.75743 -26.77230 11.38764 1.000 19.69885 98 GLU A CA 1
ATOM 742 C C . GLU A 1 98 ? -24.01171 -26.64626 10.52073 1.000 19.74483 98 GLU A C 1
ATOM 743 O O . GLU A 1 98 ? -23.96248 -26.87143 9.28570 1.000 21.28091 98 GLU A O 1
ATOM 749 N N . LYS A 1 99 ? -25.14264 -26.26312 11.12627 1.000 20.84623 99 LYS A N 1
ATOM 750 C CA . LYS A 1 99 ? -26.38966 -26.16529 10.37388 1.000 21.50497 99 LYS A CA 1
ATOM 751 C C . LYS A 1 99 ? -26.29739 -25.07643 9.30056 1.000 21.82977 99 LYS A C 1
ATOM 752 O O . LYS A 1 99 ? -26.75529 -25.28060 8.16857 1.0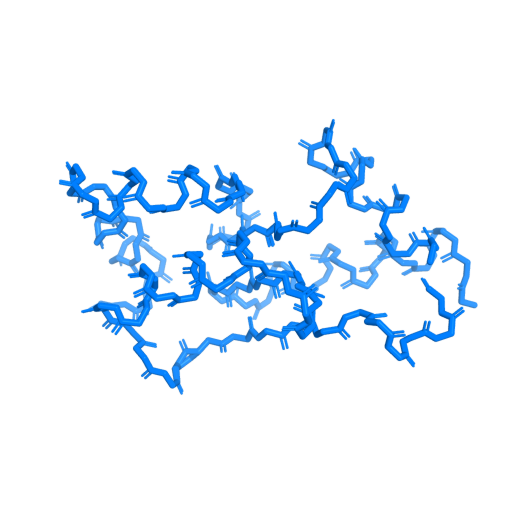00 22.70710 99 LYS A O 1
ATOM 758 N N . LEU A 1 100 ? -25.71591 -23.91983 9.63077 1.000 20.68732 100 LEU A N 1
ATOM 759 C CA . LEU A 1 100 ? -25.61194 -22.84749 8.63561 1.000 19.10409 100 LEU A CA 1
ATOM 760 C C . LEU A 1 100 ? -24.71958 -23.28222 7.48473 1.000 20.25422 100 LEU A C 1
ATOM 761 O O . LEU A 1 100 ? -24.96236 -22.93982 6.29702 1.000 20.84007 100 LEU A O 1
ATOM 766 N N . LEU A 1 101 ? -23.65067 -24.03080 7.79597 1.000 18.75604 101 LEU A N 1
ATOM 767 C CA . LEU A 1 101 ? -22.74574 -24.50201 6.73348 1.000 17.47501 101 LEU A CA 1
ATOM 768 C C . LEU A 1 101 ? -23.45419 -25.49119 5.84068 1.000 20.57977 101 LEU A C 1
ATOM 769 O O . LEU A 1 101 ? -23.24520 -25.48248 4.60355 1.000 20.82579 101 LEU A O 1
ATOM 774 N N . GLN A 1 102 ? -24.27170 -26.36637 6.41991 1.000 21.90796 102 GLN A N 1
ATOM 775 C CA . GLN A 1 102 ? -25.06082 -27.29364 5.62160 1.000 21.68328 102 GLN A CA 1
ATOM 776 C C . GLN A 1 102 ? -26.01716 -26.55479 4.69720 1.000 24.65338 102 GLN A C 1
ATOM 777 O O . GLN A 1 102 ? -26.10141 -26.87125 3.49078 1.000 26.39364 102 GLN A O 1
ATOM 783 N N . GLU A 1 103 ? -26.72964 -25.56407 5.23852 1.000 24.62741 103 GLU A N 1
ATOM 784 C CA . GLU A 1 103 ? -27.69797 -24.79253 4.47405 1.000 23.99216 103 GLU A CA 1
ATOM 785 C C . GLU A 1 103 ? -27.01532 -24.02553 3.34649 1.000 2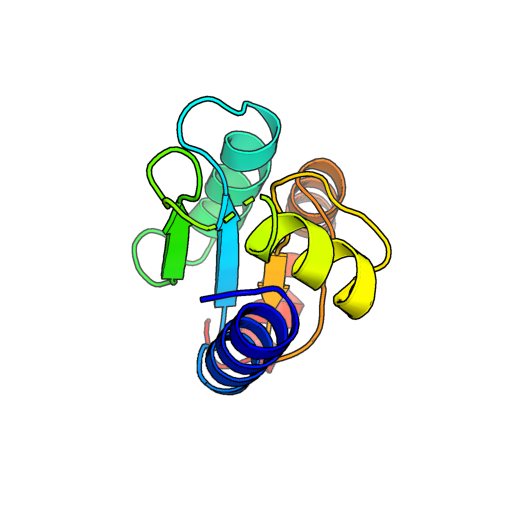3.17789 103 GLU A C 1
ATOM 786 O O . GLU A 1 103 ? -27.60614 -23.85418 2.25997 1.000 27.14936 103 GLU A O 1
ATOM 792 N N . ALA A 1 104 ? -25.76812 -23.60877 3.54965 1.000 22.41976 104 ALA A N 1
ATOM 793 C CA . ALA A 1 104 ? -24.97312 -22.92539 2.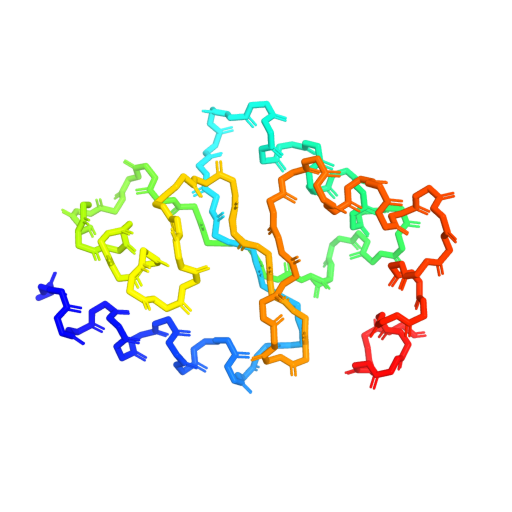51429 1.000 21.77690 104 ALA A CA 1
ATOM 794 C C . ALA A 1 104 ? -24.43058 -23.86283 1.45065 1.000 25.89949 104 ALA A C 1
ATOM 795 O O . ALA A 1 104 ? -23.86618 -23.37031 0.44281 1.000 25.46413 104 ALA A O 1
ATOM 797 N N . GLY A 1 105 ? -24.55552 -25.18590 1.62869 1.000 22.48643 105 GLY A N 1
ATOM 798 C CA . GLY A 1 105 ? -23.89409 -26.11877 0.71128 1.000 23.73181 105 GLY A CA 1
ATOM 799 C C . GLY A 1 105 ? -22.39463 -26.22651 0.86050 1.000 26.00391 105 GLY A C 1
ATOM 800 O O . GLY A 1 105 ? -21.71398 -26.75246 -0.03344 1.000 25.05075 105 GLY A O 1
ATOM 801 N N . ALA A 1 106 ? -21.84125 -25.77068 1.99558 1.000 21.57805 106 ALA A N 1
ATOM 802 C CA . ALA A 1 106 ? -20.43245 -25.83820 2.28997 1.000 19.84176 106 ALA A CA 1
ATOM 803 C C . ALA A 1 106 ? -20.07295 -27.12037 3.03318 1.000 20.72486 106 ALA A C 1
ATOM 804 O O . ALA A 1 106 ? -18.88506 -27.46881 3.11177 1.000 23.75353 106 ALA A O 1
ATOM 806 N N . LEU A 1 107 ? -21.08860 -27.84932 3.51277 1.000 24.21295 107 LEU A N 1
ATOM 807 C CA . LEU A 1 107 ? -20.90636 -29.00425 4.38511 1.000 30.33494 107 LEU A CA 1
ATOM 808 C C . LEU A 1 107 ? -22.00932 -29.99513 4.12200 1.000 44.30292 107 LEU A C 1
ATOM 809 O O . LEU A 1 107 ? -21.83356 -31.21851 4.21430 1.000 53.75423 107 LEU A O 1
#

Foldseek 3Di:
DAQVVLLVVVLVVLQPWQKEKEAAPPDVLQVLLLVLCCVPQPPQGYYDHPPPPPYVSNLVSCCVVPVHRDDTWMHGNSHTQDTSVSNNVCSVPVNNVVSCVVSVND

Organism: Chlamydomonas reinhardtii (NCBI:txid3055)

InterPro domains:
  IPR002109 Glutaredoxin [PF00462] (19-81)
  IPR011767 Glutaredoxin active site [PS00195] (21-37)
  IPR011899 Glutaredoxin, eukaryotic/virial [TIGR02180] (19-101)
  IPR014025 Glutaredoxin subgroup [PR00160] (19-37)
  IPR014025 Glutaredoxin subgroup [PR00160] (65-78)
  IPR014025 Glutaredoxin subgroup [PR00160] (79-92)
  IPR036249 Thioredoxin-like superfamily [SSF52833] (7-106)

Secondary structure (DSSP, 8-state):
--HHHHHHHHHHHHHH-SEEEEE-SS-HHHHHHHHHHHHHHTT-SEEEE-TT----HHHHHHHHHHS--SSPEEEETTEEEESHHHHHHHHHHTHHHHHHHHTT--

Sequence (106 aa):
MGKAEAINEIQKAVASNKVIVYSKTYCPYCVKAKNALNQFIAGKKYTVVELENRADDAMQDALLDITGGRSVPRRVFINGKFLGGGDDTAAAASNGTLEKLLQEAGAL

Radius of gyration: 12.89 Å; Cα contacts (8 Å, |Δi|>4): 184; chains: 1; bounding box: 27×33×25 Å